Protein AF-A0A0S3TZ75-F1 (afdb_monomer_lite)

Secondary structure (DSSP, 8-state):
-----SGGG-TT--TTSTTHHHHHIIIIIT----S-TTS---TTSPPPHHHHHHHHHHHHHHHHHHHHHHH--

Structure (mmCIF, N/CA/C/O backbone):
data_AF-A0A0S3TZ75-F1
#
_entry.id   AF-A0A0S3TZ75-F1
#
loop_
_atom_site.group_PDB
_atom_site.id
_atom_site.type_symbol
_atom_site.label_atom_id
_atom_site.label_alt_id
_atom_site.label_comp_id
_atom_site.label_asym_id
_atom_site.label_entity_id
_atom_site.label_seq_id
_atom_site.pdbx_PDB_ins_code
_atom_site.Cartn_x
_atom_site.Cartn_y
_atom_site.Cartn_z
_atom_site.occupancy
_atom_site.B_iso_or_equiv
_atom_site.auth_seq_id
_atom_site.auth_comp_id
_atom_site.auth_asym_id
_atom_site.auth_atom_id
_atom_site.pdbx_PDB_model_num
ATOM 1 N N . MET A 1 1 ? 7.892 -13.947 4.081 1.00 50.69 1 MET A N 1
ATOM 2 C CA . MET A 1 1 ? 6.864 -12.914 3.852 1.00 50.69 1 MET A CA 1
ATOM 3 C C . MET A 1 1 ? 7.475 -11.594 4.263 1.00 50.69 1 MET A C 1
ATOM 5 O O . MET A 1 1 ? 7.811 -11.438 5.429 1.00 50.69 1 MET A O 1
ATOM 9 N N . THR A 1 2 ? 7.745 -10.719 3.303 1.00 60.12 2 THR A N 1
ATOM 10 C CA . THR A 1 2 ? 8.343 -9.404 3.552 1.00 60.12 2 THR A CA 1
ATOM 11 C C . THR A 1 2 ? 7.239 -8.495 4.081 1.00 60.12 2 THR A C 1
ATOM 13 O O . THR A 1 2 ? 6.261 -8.265 3.377 1.00 60.12 2 THR A O 1
ATOM 16 N N . ASN A 1 3 ? 7.337 -8.047 5.332 1.00 79.50 3 ASN A N 1
ATOM 17 C CA . ASN A 1 3 ? 6.377 -7.097 5.888 1.00 79.50 3 ASN A CA 1
ATOM 18 C C . ASN A 1 3 ? 6.830 -5.680 5.518 1.00 79.50 3 ASN A C 1
ATOM 20 O O . ASN A 1 3 ? 7.854 -5.224 6.028 1.00 79.50 3 ASN A O 1
ATOM 24 N N . ILE A 1 4 ? 6.115 -5.023 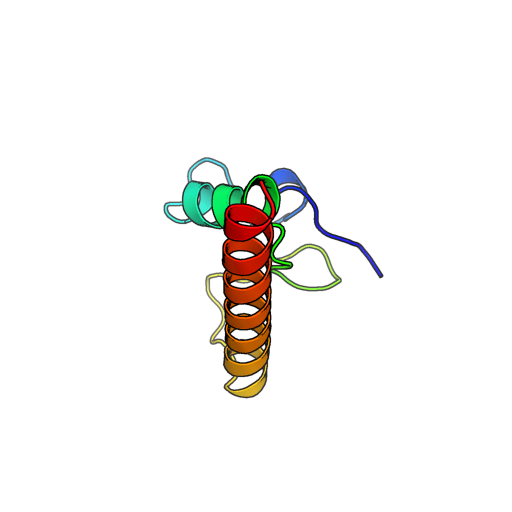4.603 1.00 87.44 4 ILE A N 1
ATOM 25 C CA . ILE A 1 4 ? 6.422 -3.656 4.165 1.00 87.44 4 ILE A CA 1
ATOM 26 C C . ILE A 1 4 ? 5.889 -2.687 5.224 1.00 87.44 4 ILE A C 1
ATOM 28 O O . ILE A 1 4 ? 4.683 -2.577 5.422 1.00 87.44 4 ILE A O 1
ATOM 32 N N . THR A 1 5 ? 6.796 -2.003 5.916 1.00 91.69 5 THR A N 1
ATOM 33 C CA . THR A 1 5 ? 6.509 -1.053 7.002 1.00 91.69 5 THR A CA 1
ATOM 34 C C . THR A 1 5 ? 6.940 0.378 6.681 1.00 91.69 5 THR A C 1
ATOM 36 O O . THR A 1 5 ? 6.734 1.270 7.497 1.00 91.69 5 THR A O 1
ATOM 39 N N . SER A 1 6 ? 7.555 0.621 5.520 1.00 94.19 6 SER A N 1
ATOM 40 C CA . SER A 1 6 ? 7.847 1.967 5.014 1.00 94.19 6 SER A CA 1
ATOM 41 C C . SER A 1 6 ? 7.721 2.009 3.497 1.00 94.19 6 SER A C 1
ATOM 43 O O . SER A 1 6 ? 8.101 1.058 2.813 1.00 94.19 6 SER A O 1
ATOM 45 N N . VAL A 1 7 ? 7.272 3.149 2.962 1.00 95.94 7 VAL A N 1
ATOM 46 C CA . VAL A 1 7 ? 7.221 3.393 1.509 1.00 95.94 7 VAL A CA 1
ATOM 47 C C . VAL A 1 7 ? 8.601 3.260 0.856 1.00 95.94 7 VAL A C 1
ATOM 49 O O . VAL A 1 7 ? 8.705 2.879 -0.302 1.00 95.94 7 VAL A O 1
ATOM 52 N N . SER A 1 8 ? 9.675 3.501 1.614 1.00 94.44 8 SER A N 1
ATOM 53 C CA . SER A 1 8 ? 11.056 3.369 1.133 1.00 94.44 8 SER A CA 1
ATOM 54 C C . SER A 1 8 ? 11.471 1.932 0.790 1.00 94.44 8 SER A C 1
ATOM 56 O O . SER A 1 8 ? 12.475 1.734 0.111 1.00 94.44 8 SER A O 1
ATOM 58 N N . GLN A 1 9 ? 10.714 0.928 1.247 1.00 94.69 9 GLN A N 1
ATOM 59 C CA . GLN A 1 9 ? 10.952 -0.483 0.931 1.00 94.69 9 GLN A CA 1
ATOM 60 C C . GLN A 1 9 ? 10.344 -0.900 -0.418 1.00 94.69 9 GLN A C 1
ATOM 62 O O . GLN A 1 9 ? 10.633 -1.998 -0.892 1.00 94.69 9 GLN A O 1
ATOM 67 N N . LEU A 1 10 ? 9.522 -0.043 -1.036 1.00 96.25 10 LEU A N 1
ATOM 68 C CA . LEU A 1 10 ? 8.974 -0.256 -2.372 1.00 96.25 10 LEU A CA 1
ATOM 69 C C . LEU A 1 10 ? 10.003 0.181 -3.422 1.00 96.25 10 LEU A C 1
ATOM 71 O O . LEU A 1 10 ? 10.368 1.350 -3.522 1.00 96.25 10 LEU A O 1
ATOM 75 N N . THR A 1 11 ? 10.485 -0.779 -4.203 1.00 96.56 11 THR A N 1
ATOM 76 C CA . THR A 1 11 ? 11.603 -0.607 -5.146 1.00 96.56 11 THR A CA 1
ATOM 77 C C . THR A 1 11 ? 11.252 0.223 -6.382 1.00 96.56 11 THR A C 1
ATOM 79 O O . THR A 1 11 ? 12.136 0.803 -7.014 1.00 96.56 11 THR A O 1
ATOM 82 N N . ASP A 1 12 ? 9.969 0.299 -6.722 1.00 96.94 12 ASP A N 1
ATOM 83 C CA . ASP A 1 12 ? 9.416 0.984 -7.890 1.00 96.94 12 ASP A CA 1
ATOM 84 C C . ASP A 1 12 ? 8.707 2.303 -7.540 1.00 96.94 12 ASP A C 1
ATOM 86 O O . ASP A 1 12 ? 8.078 2.911 -8.405 1.00 96.94 12 ASP A O 1
ATOM 90 N N . VAL A 1 13 ? 8.838 2.771 -6.295 1.00 97.19 13 VAL A N 1
ATOM 91 C CA . VAL A 1 13 ? 8.240 4.017 -5.807 1.00 97.19 13 VAL A CA 1
ATOM 92 C C . VAL A 1 13 ? 9.331 5.038 -5.502 1.00 97.19 13 VAL A C 1
ATOM 94 O O . VAL A 1 13 ? 10.250 4.792 -4.722 1.00 97.19 13 VAL A O 1
ATOM 97 N N . LYS A 1 14 ? 9.230 6.222 -6.105 1.00 97.19 14 LYS A N 1
ATOM 98 C CA . LYS A 1 14 ? 10.192 7.317 -5.935 1.00 97.19 14 LYS A CA 1
ATOM 99 C C . LYS A 1 14 ? 9.574 8.460 -5.130 1.00 97.19 14 LYS A C 1
ATOM 101 O O . LYS A 1 14 ? 8.398 8.759 -5.319 1.00 97.19 14 LYS A O 1
ATOM 106 N N . PRO A 1 15 ? 10.364 9.206 -4.331 1.00 97.00 15 PRO A N 1
ATOM 107 C CA . PRO A 1 15 ? 9.887 10.410 -3.634 1.00 97.00 15 PRO A CA 1
ATOM 108 C C . PRO A 1 15 ? 9.263 11.485 -4.538 1.00 97.00 15 PRO A C 1
ATOM 110 O O . PRO A 1 15 ? 8.545 12.358 -4.059 1.00 97.00 15 PRO A O 1
ATOM 113 N N . THR A 1 16 ? 9.562 11.447 -5.839 1.00 97.38 16 THR A N 1
ATOM 114 C CA . THR A 1 16 ? 9.022 12.357 -6.856 1.00 97.38 16 THR A CA 1
ATOM 115 C C . THR A 1 16 ? 7.671 11.924 -7.420 1.00 97.38 16 THR A C 1
ATOM 117 O O . THR A 1 16 ? 7.049 12.708 -8.134 1.00 97.38 16 THR A O 1
ATOM 120 N N . ASP A 1 17 ? 7.226 10.695 -7.153 1.00 97.25 17 ASP A N 1
ATOM 121 C CA . ASP A 1 17 ? 5.956 10.192 -7.666 1.00 97.25 17 ASP A CA 1
ATOM 122 C C . ASP A 1 17 ? 4.786 10.891 -6.966 1.00 97.25 17 ASP A C 1
ATOM 124 O O . ASP A 1 17 ? 4.810 11.139 -5.758 1.00 97.25 17 ASP A O 1
ATOM 128 N N . CYS A 1 18 ? 3.725 11.197 -7.716 1.00 96.81 18 CYS A N 1
ATOM 129 C CA . CYS A 1 18 ? 2.576 11.938 -7.188 1.00 96.81 18 CYS A CA 1
ATOM 130 C C . CYS A 1 18 ? 1.852 11.207 -6.044 1.00 96.81 18 CYS A C 1
ATOM 132 O O . CYS A 1 1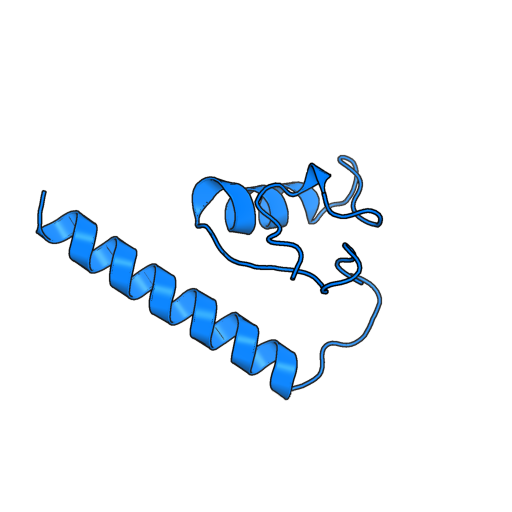8 ? 1.303 11.863 -5.166 1.00 96.81 18 CYS A O 1
ATOM 134 N N . TYR A 1 19 ? 1.904 9.873 -6.026 1.00 95.75 19 TYR A N 1
ATOM 135 C CA . TYR A 1 19 ? 1.288 9.004 -5.018 1.00 95.75 19 TYR A CA 1
ATOM 136 C C . TYR A 1 19 ? 2.208 8.683 -3.829 1.00 95.75 19 TYR A C 1
ATOM 138 O O . TYR A 1 19 ? 1.791 7.989 -2.902 1.00 95.75 19 TYR A O 1
ATOM 146 N N . PHE A 1 20 ? 3.458 9.165 -3.820 1.00 97.56 20 PHE A N 1
ATOM 147 C CA . PHE A 1 20 ? 4.433 8.818 -2.779 1.00 97.56 20 PHE A CA 1
ATOM 148 C C . PHE A 1 20 ? 3.920 9.137 -1.370 1.00 97.56 20 PHE A C 1
ATOM 150 O O . PHE A 1 20 ? 4.005 8.311 -0.464 1.00 97.56 20 PHE A O 1
ATOM 157 N N . LYS A 1 21 ? 3.357 10.338 -1.188 1.00 97.44 21 LYS A N 1
ATOM 158 C CA . LYS A 1 21 ? 2.857 10.801 0.116 1.00 97.44 21 LYS A CA 1
ATOM 159 C C . LYS A 1 21 ? 1.656 9.996 0.598 1.00 97.44 21 LYS A C 1
ATOM 161 O O . LYS A 1 21 ? 1.529 9.752 1.797 1.00 97.44 21 LYS A O 1
ATOM 166 N N . ASP A 1 22 ? 0.801 9.574 -0.326 1.00 96.31 22 ASP A N 1
ATOM 167 C CA . ASP A 1 22 ? -0.370 8.769 0.004 1.00 96.31 22 ASP A CA 1
ATOM 168 C C . ASP A 1 22 ? 0.069 7.381 0.469 1.00 96.31 22 ASP A C 1
ATOM 170 O O . ASP A 1 22 ? -0.337 6.945 1.545 1.00 96.31 22 ASP A O 1
ATOM 174 N N . LEU A 1 23 ? 0.991 6.737 -0.257 1.00 96.44 23 LEU A N 1
ATOM 175 C CA . LEU A 1 23 ? 1.575 5.457 0.155 1.00 96.44 23 LEU A CA 1
ATOM 176 C C . LEU A 1 23 ? 2.311 5.557 1.489 1.00 96.44 23 LEU A C 1
ATOM 178 O O . LEU A 1 23 ? 2.138 4.693 2.346 1.00 96.44 23 LEU A O 1
ATOM 182 N N . GLN A 1 24 ? 3.079 6.628 1.697 1.00 97.31 24 GLN A N 1
ATOM 183 C CA . GLN A 1 24 ? 3.742 6.875 2.972 1.00 97.31 24 GLN A CA 1
ATOM 184 C C . GLN A 1 24 ? 2.734 6.926 4.123 1.00 97.31 24 GLN A C 1
ATOM 186 O O . GLN A 1 24 ? 2.918 6.263 5.139 1.00 97.31 24 GLN A O 1
ATOM 191 N N . SER A 1 25 ? 1.648 7.681 3.958 1.00 96.38 25 SER A N 1
ATOM 192 C CA . SER A 1 25 ? 0.599 7.798 4.970 1.00 96.38 25 SER A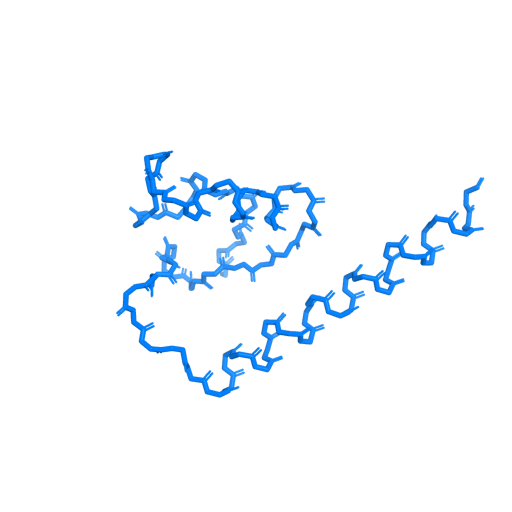 CA 1
ATOM 193 C C . SER A 1 25 ? -0.098 6.455 5.222 1.00 96.38 25 SER A C 1
ATOM 195 O O . SER A 1 25 ? -0.266 6.052 6.372 1.00 96.38 25 SER A O 1
ATOM 197 N N . LEU A 1 26 ? -0.463 5.724 4.166 1.00 94.81 26 LEU A N 1
ATOM 198 C CA . LEU A 1 26 ? -1.106 4.415 4.296 1.00 94.81 26 LEU A CA 1
ATOM 199 C C . LEU A 1 26 ? -0.230 3.430 5.078 1.00 94.81 26 LEU A C 1
ATOM 201 O O . LEU A 1 26 ? -0.716 2.816 6.025 1.00 94.81 26 LEU A O 1
ATOM 205 N N . ILE A 1 27 ? 1.055 3.335 4.739 1.00 95.12 27 ILE A N 1
ATOM 206 C CA . ILE A 1 27 ? 1.980 2.373 5.349 1.00 95.12 27 ILE A CA 1
ATOM 207 C C . ILE A 1 27 ? 2.395 2.817 6.750 1.00 95.12 27 ILE A C 1
ATOM 209 O O . ILE A 1 27 ? 2.202 2.095 7.722 1.00 95.12 27 ILE A O 1
ATOM 213 N N . GLU A 1 28 ? 2.976 4.008 6.867 1.00 95.75 28 GLU A N 1
ATOM 214 C CA . GLU A 1 28 ? 3.702 4.412 8.075 1.00 95.75 28 GLU A CA 1
ATOM 215 C C . GLU A 1 28 ? 2.765 4.966 9.148 1.00 95.75 28 GLU A C 1
ATOM 217 O O . GLU A 1 28 ? 2.998 4.765 10.338 1.00 95.75 28 GLU A O 1
ATOM 222 N N . ARG A 1 29 ? 1.691 5.656 8.745 1.00 93.88 29 ARG A N 1
ATOM 223 C CA . ARG A 1 29 ? 0.734 6.254 9.686 1.00 93.88 29 ARG A CA 1
ATOM 224 C C . ARG A 1 29 ? -0.432 5.324 9.983 1.00 93.88 29 ARG A C 1
ATOM 226 O O . ARG A 1 29 ? -0.827 5.203 11.141 1.00 93.88 29 ARG A O 1
ATOM 233 N N . TYR A 1 30 ? -1.009 4.707 8.956 1.00 92.31 30 TYR A N 1
ATOM 234 C CA . TYR A 1 30 ? -2.186 3.860 9.133 1.00 92.31 30 TYR A CA 1
ATOM 235 C C . TYR A 1 30 ? -1.851 2.376 9.270 1.00 92.31 30 TYR A C 1
ATOM 237 O O . TYR A 1 30 ? -2.695 1.637 9.767 1.00 92.31 30 TYR A O 1
ATOM 245 N N . GLY A 1 31 ? -0.635 1.938 8.939 1.00 92.00 31 GLY A N 1
ATOM 246 C CA . GLY A 1 31 ? -0.240 0.535 9.078 1.00 92.00 31 GLY A CA 1
ATOM 247 C C . GLY A 1 31 ? -0.869 -0.384 8.031 1.00 92.00 31 GLY A C 1
ATOM 248 O O . GLY A 1 31 ? -0.995 -1.581 8.281 1.00 92.00 31 GLY A O 1
ATOM 249 N N . LEU A 1 32 ? -1.300 0.153 6.885 1.00 93.12 32 LEU A N 1
ATOM 250 C CA . LEU A 1 32 ? -1.802 -0.656 5.779 1.00 93.12 32 LEU A CA 1
ATOM 251 C C . LEU A 1 32 ? -0.646 -1.325 5.037 1.00 93.12 32 LEU A C 1
ATOM 253 O O . LEU A 1 32 ? 0.380 -0.709 4.748 1.00 93.12 32 LEU A O 1
ATOM 257 N N . SER A 1 33 ? -0.856 -2.585 4.671 1.00 90.12 33 SER A N 1
ATOM 258 C CA . SER A 1 33 ? 0.071 -3.338 3.839 1.00 90.12 33 SER A CA 1
ATOM 259 C C . SER A 1 33 ? -0.302 -3.130 2.377 1.00 90.12 33 SER A C 1
ATOM 261 O O . SER A 1 33 ? -1.326 -3.614 1.899 1.00 90.12 33 SER A O 1
ATOM 263 N N . VAL A 1 34 ? 0.538 -2.383 1.670 1.00 89.69 34 VAL A N 1
ATOM 264 C CA . VAL A 1 34 ? 0.375 -2.071 0.247 1.00 89.69 34 VAL A CA 1
ATOM 265 C C . VAL A 1 34 ? 1.584 -2.572 -0.525 1.00 89.69 34 VAL A C 1
ATOM 267 O O . VAL A 1 34 ? 2.707 -2.568 -0.020 1.00 89.69 34 VAL A O 1
ATOM 270 N N . GLY A 1 35 ? 1.338 -2.971 -1.769 1.00 91.00 35 GLY A N 1
ATOM 271 C CA . GLY A 1 35 ? 2.343 -3.561 -2.639 1.00 91.00 35 GLY A CA 1
ATOM 272 C C . GLY A 1 35 ? 2.374 -5.085 -2.578 1.00 91.00 35 GLY A C 1
ATOM 273 O O . GLY A 1 35 ? 1.515 -5.740 -1.987 1.00 91.00 35 GLY A O 1
ATOM 274 N N . TYR A 1 36 ? 3.367 -5.646 -3.249 1.00 92.31 36 TYR A N 1
ATOM 275 C CA . TYR A 1 36 ? 3.498 -7.065 -3.531 1.00 92.31 36 TYR A CA 1
ATOM 276 C C . TYR A 1 36 ? 4.666 -7.676 -2.740 1.00 92.31 36 TYR A C 1
ATOM 278 O O . TYR A 1 36 ? 5.577 -6.962 -2.312 1.00 92.31 36 TYR A O 1
ATOM 286 N N . PRO A 1 37 ? 4.694 -9.011 -2.549 1.00 90.75 37 PRO A N 1
ATOM 287 C CA . PRO A 1 37 ? 5.743 -9.683 -1.771 1.00 90.75 37 PRO A C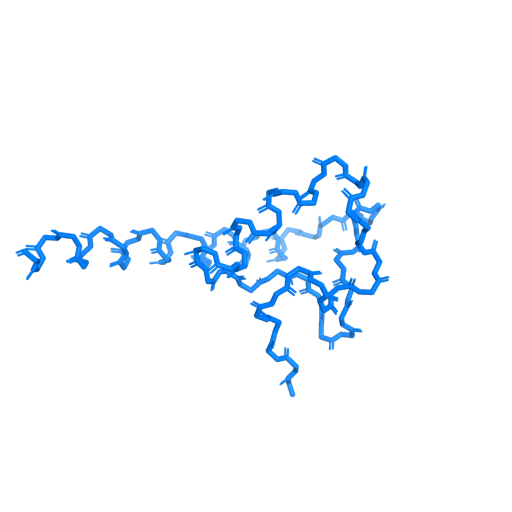A 1
ATOM 288 C C . PRO A 1 37 ? 7.174 -9.483 -2.291 1.00 90.75 37 PRO A C 1
ATOM 290 O O . PRO A 1 37 ? 8.130 -9.686 -1.539 1.00 90.75 37 PRO A O 1
ATOM 293 N N . ASP A 1 38 ? 7.314 -9.108 -3.564 1.00 92.94 38 ASP A N 1
ATOM 294 C CA . ASP A 1 38 ? 8.578 -8.778 -4.227 1.00 92.94 38 ASP A CA 1
ATOM 295 C C . ASP A 1 38 ? 9.078 -7.352 -3.925 1.00 92.94 38 ASP A C 1
ATOM 297 O O . ASP A 1 38 ? 10.147 -6.971 -4.396 1.00 92.94 38 ASP A O 1
ATOM 301 N N . GLY A 1 39 ? 8.343 -6.575 -3.122 1.00 93.50 39 GLY A N 1
ATOM 302 C CA . GLY A 1 39 ? 8.702 -5.201 -2.779 1.00 93.50 39 GLY A CA 1
ATOM 303 C C . GLY A 1 39 ? 8.377 -4.199 -3.885 1.00 93.50 39 GLY A C 1
ATOM 304 O O . GLY A 1 39 ? 9.088 -3.206 -4.026 1.00 93.50 39 GLY A O 1
ATOM 305 N N . THR A 1 40 ? 7.344 -4.454 -4.690 1.00 95.38 40 THR A N 1
ATOM 306 C CA . THR A 1 40 ? 6.841 -3.520 -5.714 1.00 95.38 40 THR A CA 1
ATOM 307 C C . THR A 1 40 ? 5.441 -3.005 -5.374 1.00 95.38 40 THR A C 1
ATOM 309 O O . THR A 1 40 ? 4.705 -3.652 -4.633 1.00 95.38 40 THR A O 1
ATOM 312 N N . PHE A 1 41 ? 5.047 -1.848 -5.902 1.00 94.94 41 PHE A N 1
ATOM 313 C CA . PHE A 1 41 ? 3.689 -1.297 -5.816 1.00 94.94 41 PHE A CA 1
ATOM 314 C C . PHE A 1 41 ? 2.902 -1.466 -7.122 1.00 94.94 41 PHE A C 1
ATOM 316 O O . PHE A 1 41 ? 1.689 -1.656 -7.088 1.00 94.94 41 PHE A O 1
ATOM 323 N N . ARG A 1 42 ? 3.594 -1.444 -8.267 1.00 95.81 42 ARG A N 1
ATOM 324 C CA . ARG A 1 42 ? 3.057 -1.636 -9.623 1.00 95.81 42 ARG A CA 1
ATOM 325 C C . ARG A 1 42 ? 1.976 -0.623 -10.009 1.00 95.81 42 ARG A C 1
ATOM 327 O O . ARG A 1 42 ? 0.939 -0.983 -10.554 1.00 95.81 42 ARG A O 1
ATOM 334 N N . ALA A 1 43 ? 2.248 0.668 -9.796 1.00 94.31 43 ALA A N 1
ATOM 335 C CA . ALA A 1 43 ? 1.302 1.766 -10.059 1.00 94.31 43 ALA A CA 1
ATOM 336 C C . ALA A 1 43 ? 0.725 1.809 -11.491 1.00 94.31 43 ALA A C 1
ATOM 338 O O . ALA A 1 43 ? -0.358 2.347 -11.703 1.00 94.31 43 ALA A O 1
ATOM 339 N N . ASN A 1 44 ? 1.459 1.279 -12.475 1.00 94.88 44 ASN A N 1
ATOM 340 C CA . ASN A 1 44 ? 1.064 1.283 -13.887 1.00 94.88 44 ASN A CA 1
ATOM 341 C C . ASN A 1 44 ? 0.375 -0.018 -14.332 1.00 94.88 44 ASN A C 1
ATOM 343 O O . ASN A 1 44 ? 0.017 -0.141 -15.504 1.00 94.88 44 ASN A O 1
ATOM 347 N N . GLU A 1 45 ? 0.212 -0.994 -13.436 1.00 94.94 45 GLU A N 1
ATOM 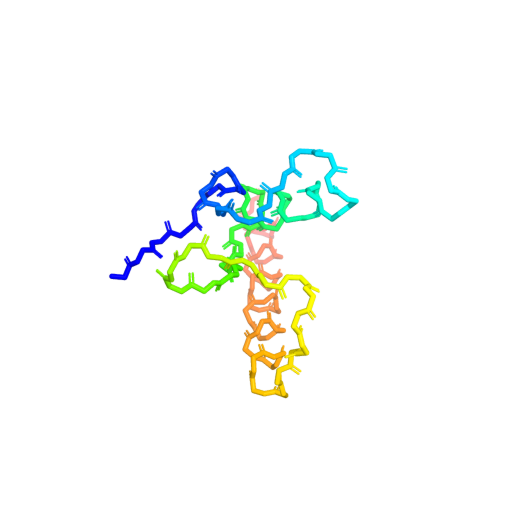348 C CA . GLU A 1 45 ? -0.490 -2.240 -13.734 1.00 94.94 45 GLU A CA 1
ATOM 349 C C . GLU A 1 45 ? -1.964 -2.151 -13.320 1.00 94.94 45 GLU A C 1
ATOM 351 O O . GLU A 1 45 ? -2.299 -1.534 -12.305 1.00 94.94 45 GLU A O 1
ATOM 356 N N . PRO A 1 46 ? -2.880 -2.753 -14.100 1.00 95.06 46 PRO A N 1
ATOM 357 C CA . PRO A 1 46 ? -4.276 -2.812 -13.712 1.00 95.06 46 PRO A CA 1
ATOM 358 C C . PRO A 1 46 ? -4.439 -3.662 -12.451 1.00 95.06 46 PRO A C 1
ATOM 360 O O . PRO A 1 46 ? -3.965 -4.793 -12.377 1.00 95.06 46 PRO A O 1
ATOM 363 N N . LEU A 1 47 ? -5.187 -3.131 -11.490 1.00 93.88 47 LEU A N 1
ATOM 364 C CA . LEU A 1 47 ? -5.549 -3.844 -10.274 1.00 93.88 47 LEU A CA 1
ATOM 365 C C . LEU A 1 47 ? -6.653 -4.869 -10.567 1.00 93.88 47 LEU A C 1
ATOM 367 O O . LEU A 1 47 ? -7.691 -4.528 -11.147 1.00 93.88 47 LEU A O 1
ATOM 371 N N . SER A 1 48 ? -6.480 -6.119 -10.137 1.00 96.19 48 SER A N 1
ATOM 372 C CA . SER A 1 48 ? -7.556 -7.107 -10.216 1.00 96.19 48 SER A CA 1
ATOM 373 C C . SER A 1 48 ? -8.663 -6.800 -9.202 1.00 96.19 48 SER A C 1
ATOM 375 O O . SER A 1 48 ? -8.450 -6.194 -8.150 1.00 96.19 48 SER A O 1
ATOM 377 N N . ARG A 1 49 ? -9.882 -7.286 -9.472 1.00 97.06 49 ARG A N 1
ATOM 378 C CA . ARG A 1 49 ? -11.003 -7.150 -8.522 1.00 97.06 49 ARG A CA 1
ATOM 379 C C . ARG A 1 49 ? -10.692 -7.776 -7.159 1.00 97.06 49 ARG A C 1
ATOM 381 O O . ARG A 1 49 ? -11.144 -7.255 -6.147 1.00 97.06 49 ARG A O 1
ATOM 388 N N . ALA A 1 50 ? -9.960 -8.890 -7.138 1.00 96.50 50 ALA A N 1
ATOM 389 C CA . ALA A 1 50 ? -9.612 -9.582 -5.901 1.00 96.50 50 ALA A CA 1
ATOM 390 C C . ALA A 1 50 ? -8.625 -8.762 -5.059 1.00 96.50 50 ALA A C 1
ATOM 392 O O . ALA A 1 50 ? -8.834 -8.603 -3.859 1.00 96.50 50 ALA A O 1
ATOM 393 N N . GLU A 1 51 ? -7.605 -8.181 -5.694 1.00 93.94 51 GLU A N 1
ATOM 394 C CA . GLU A 1 51 ? -6.644 -7.302 -5.019 1.00 93.94 51 GLU A CA 1
ATOM 395 C C . GLU A 1 51 ? -7.328 -6.038 -4.492 1.00 93.94 51 GLU A C 1
ATOM 397 O O . GLU A 1 51 ? -7.132 -5.679 -3.334 1.00 93.94 51 GLU A O 1
ATOM 402 N N . ALA A 1 52 ? -8.208 -5.419 -5.288 1.00 94.06 52 ALA A N 1
ATOM 403 C CA . ALA A 1 52 ? -8.982 -4.254 -4.860 1.00 94.06 52 ALA A CA 1
ATOM 404 C C . ALA A 1 52 ? -9.836 -4.541 -3.614 1.00 94.06 52 ALA A C 1
ATOM 406 O O . ALA A 1 52 ? -9.835 -3.755 -2.668 1.00 94.06 52 ALA A O 1
ATOM 407 N N . VAL A 1 53 ? -10.540 -5.679 -3.590 1.00 96.88 53 VAL A N 1
ATOM 408 C CA . VAL A 1 53 ? -11.351 -6.092 -2.432 1.00 96.88 53 VAL A CA 1
ATOM 409 C C . VAL A 1 53 ? -10.470 -6.391 -1.219 1.00 96.88 53 VAL A C 1
ATOM 411 O O . VAL A 1 53 ? -10.826 -6.003 -0.110 1.00 96.88 53 VAL A O 1
ATOM 414 N N . SER A 1 54 ? -9.313 -7.029 -1.410 1.00 93.88 54 SER A N 1
ATOM 415 C CA . SER A 1 54 ? -8.370 -7.295 -0.319 1.00 93.88 54 SER A CA 1
ATOM 416 C C . SER A 1 54 ? -7.869 -6.001 0.327 1.00 93.88 54 SER A C 1
ATOM 418 O O . SER A 1 54 ? -7.843 -5.897 1.552 1.00 93.88 54 SER A O 1
ATOM 420 N N . LEU A 1 55 ? -7.504 -5.008 -0.489 1.00 92.12 55 LEU A N 1
ATOM 421 C CA . LEU A 1 55 ? -7.027 -3.707 -0.018 1.00 92.12 55 LEU A CA 1
ATOM 422 C C . LEU A 1 55 ? -8.135 -2.933 0.707 1.00 92.12 55 LEU A C 1
ATOM 424 O O . LEU A 1 55 ? -7.900 -2.355 1.767 1.00 92.12 55 LEU A O 1
ATOM 428 N N . LEU A 1 56 ? -9.355 -2.960 0.161 1.00 95.19 56 LEU A N 1
ATOM 429 C CA . LEU A 1 56 ? -10.512 -2.300 0.763 1.00 95.19 56 LEU A CA 1
ATOM 430 C C . LEU A 1 56 ? -10.881 -2.916 2.116 1.00 95.19 56 LEU A C 1
ATOM 432 O O . LEU A 1 56 ? -11.104 -2.176 3.069 1.00 95.19 56 LEU A O 1
ATOM 436 N N . ASN A 1 57 ? -10.918 -4.247 2.215 1.00 95.69 57 ASN A N 1
ATOM 437 C CA . ASN A 1 57 ? -11.217 -4.930 3.473 1.00 95.69 57 ASN A CA 1
ATOM 438 C C . ASN A 1 57 ? -10.181 -4.584 4.545 1.00 95.69 57 ASN A C 1
ATOM 440 O O . ASN A 1 57 ? -10.555 -4.185 5.641 1.00 95.69 57 ASN A O 1
ATOM 444 N N . GLN A 1 58 ? -8.890 -4.624 4.200 1.00 94.00 58 GLN A N 1
ATOM 445 C CA . GLN A 1 58 ? -7.828 -4.230 5.126 1.00 94.00 58 GLN A CA 1
ATOM 446 C C . GLN A 1 58 ? -7.978 -2.775 5.597 1.00 94.00 58 GLN A C 1
ATOM 448 O O . GLN A 1 58 ? -7.788 -2.481 6.777 1.00 94.00 58 GLN A O 1
ATOM 453 N N . ALA A 1 59 ? -8.325 -1.856 4.692 1.00 94.31 59 ALA A N 1
ATOM 454 C CA . ALA A 1 59 ? -8.551 -0.461 5.047 1.00 94.31 59 ALA A CA 1
ATOM 455 C C . ALA A 1 59 ? -9.748 -0.293 5.995 1.00 94.31 59 ALA A C 1
ATOM 457 O O . ALA A 1 59 ? -9.659 0.462 6.963 1.00 94.31 59 ALA A O 1
ATOM 458 N N . LEU A 1 60 ? -10.852 -0.997 5.732 1.00 96.06 60 LEU A N 1
ATOM 459 C CA . LEU A 1 60 ? -12.050 -0.961 6.571 1.00 96.06 60 LEU A CA 1
ATOM 460 C C . LEU A 1 60 ? -11.771 -1.511 7.971 1.00 96.06 60 LEU A C 1
ATOM 462 O O . LEU A 1 60 ? -12.090 -0.835 8.947 1.00 96.06 60 LEU A O 1
ATOM 466 N N . ASP A 1 61 ? -11.116 -2.669 8.071 1.00 95.56 61 ASP A N 1
ATOM 467 C CA . ASP A 1 61 ? -10.726 -3.261 9.354 1.00 95.56 61 ASP A CA 1
ATOM 468 C C . ASP A 1 61 ? -9.863 -2.282 10.157 1.00 95.56 61 ASP A C 1
ATOM 470 O O . ASP A 1 61 ? -10.132 -2.009 11.329 1.00 95.56 61 ASP A O 1
ATOM 474 N N . ARG A 1 62 ? -8.886 -1.647 9.498 1.00 94.88 62 ARG A 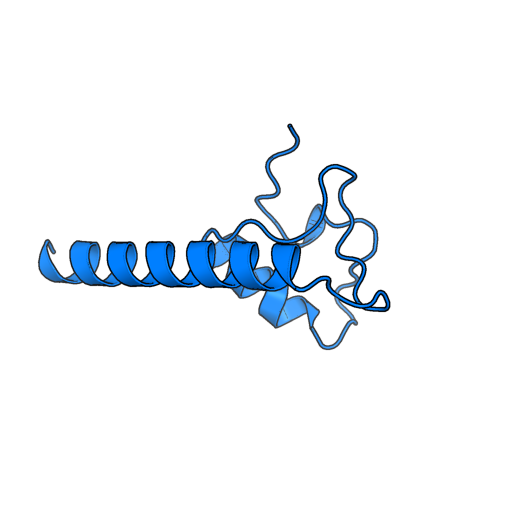N 1
ATOM 475 C CA . ARG A 1 62 ? -7.999 -0.692 10.161 1.00 94.88 62 ARG A CA 1
ATOM 476 C C . ARG A 1 62 ? -8.721 0.560 10.657 1.00 94.88 62 ARG A C 1
ATOM 478 O O . ARG A 1 62 ? -8.403 1.073 11.730 1.00 94.88 62 ARG A O 1
ATOM 485 N N . VAL A 1 63 ? -9.684 1.069 9.893 1.00 94.88 63 VAL A N 1
ATOM 486 C CA . VAL A 1 63 ? -10.516 2.206 10.314 1.00 94.88 63 VAL A CA 1
ATOM 487 C C . VAL A 1 63 ? -11.331 1.842 11.553 1.00 94.88 63 VAL A C 1
ATOM 489 O O . VAL A 1 63 ? -11.370 2.628 12.498 1.00 94.88 63 VAL A O 1
ATOM 492 N N . LEU A 1 64 ? -11.938 0.654 11.580 1.00 95.44 64 LEU A N 1
ATOM 493 C CA . LEU A 1 64 ? -12.720 0.189 12.727 1.00 95.44 64 LEU A CA 1
ATOM 494 C C . LEU A 1 64 ? -11.856 0.057 13.990 1.00 95.44 64 LEU A C 1
ATOM 496 O O . LEU A 1 64 ? -12.267 0.502 15.060 1.00 95.44 64 LEU A O 1
ATOM 500 N N . GLU A 1 65 ? -10.639 -0.477 13.865 1.00 94.69 65 GLU A N 1
ATOM 501 C CA . GLU A 1 65 ? -9.680 -0.550 14.974 1.00 94.69 65 GLU A CA 1
ATOM 502 C C . GLU A 1 65 ? -9.305 0.830 15.524 1.00 94.69 65 GLU A C 1
ATOM 504 O O . GLU A 1 65 ? -9.240 1.023 16.738 1.00 94.69 65 GLU A O 1
ATOM 509 N N . LEU A 1 66 ? -9.047 1.799 14.641 1.00 92.81 66 LEU A N 1
ATOM 510 C CA . LEU A 1 66 ? -8.688 3.163 15.033 1.00 92.81 66 LEU A CA 1
ATOM 511 C C . LEU A 1 66 ? -9.835 3.873 15.756 1.00 92.81 66 LEU A C 1
ATOM 513 O O . LEU A 1 66 ? -9.587 4.597 16.720 1.00 92.81 66 LEU A O 1
ATOM 517 N N . ILE A 1 67 ? -11.076 3.647 15.317 1.00 95.25 67 ILE A N 1
ATOM 518 C CA . ILE A 1 67 ? -12.270 4.170 15.988 1.00 95.25 67 ILE A CA 1
ATOM 519 C C . ILE A 1 67 ? -12.380 3.568 17.391 1.00 95.25 67 ILE A C 1
ATOM 521 O O . ILE A 1 67 ? -12.427 4.315 18.366 1.00 95.25 67 ILE A O 1
ATOM 525 N N . ALA A 1 68 ? -12.318 2.240 17.515 1.00 95.44 68 ALA A N 1
ATOM 526 C CA . ALA A 1 68 ? -12.407 1.565 18.810 1.00 95.44 68 ALA A CA 1
ATOM 527 C C . ALA A 1 68 ? -11.297 2.004 19.784 1.00 95.44 68 ALA A C 1
ATOM 529 O O . ALA A 1 68 ? -11.551 2.227 20.967 1.00 95.44 68 ALA A O 1
ATOM 530 N N . ALA A 1 69 ? -10.067 2.186 19.291 1.00 92.62 69 ALA A N 1
ATOM 531 C CA . ALA A 1 69 ? -8.953 2.678 20.099 1.00 92.62 69 ALA A CA 1
ATOM 532 C C . ALA A 1 69 ? -9.158 4.124 20.585 1.00 92.62 69 ALA A C 1
ATOM 534 O O . ALA A 1 69 ? -8.686 4.471 21.664 1.00 92.62 69 ALA A O 1
ATOM 535 N N . SER A 1 70 ? -9.855 4.960 19.807 1.00 91.06 70 SER A N 1
ATOM 536 C CA . SER A 1 70 ? -10.151 6.348 20.184 1.00 91.06 70 SER A CA 1
ATOM 537 C C . SER A 1 70 ? -11.222 6.474 21.271 1.00 91.06 70 SER A C 1
ATOM 539 O O . SER A 1 70 ? -11.210 7.448 22.011 1.00 91.06 70 SER A O 1
ATOM 541 N N . GLU A 1 71 ? -12.120 5.492 21.388 1.00 89.62 71 GLU A N 1
ATOM 542 C CA . GLU A 1 71 ? -13.169 5.451 22.419 1.00 89.62 71 GLU A CA 1
ATOM 543 C C . GLU A 1 71 ? -12.670 4.870 23.750 1.00 89.62 71 GLU A C 1
ATOM 545 O O . GLU A 1 71 ? -13.254 5.123 24.802 1.00 89.62 71 GLU A O 1
ATOM 550 N N . ALA A 1 72 ? -11.601 4.071 23.708 1.00 79.81 72 ALA A N 1
ATOM 551 C CA . ALA A 1 72 ? -10.988 3.457 24.884 1.00 79.81 72 ALA A CA 1
ATOM 552 C C . ALA A 1 72 ? -10.007 4.383 25.635 1.00 79.81 72 ALA A C 1
ATOM 554 O O . ALA A 1 72 ? -9.523 3.999 26.703 1.00 79.81 72 ALA A O 1
ATOM 555 N N . ALA A 1 73 ? -9.687 5.551 25.069 1.00 59.41 73 ALA A N 1
ATOM 556 C CA . ALA A 1 73 ? -8.760 6.548 25.611 1.00 59.41 73 ALA A CA 1
ATOM 557 C C . ALA A 1 73 ? -9.502 7.690 26.319 1.00 59.41 73 ALA A C 1
ATOM 559 O O . ALA A 1 73 ? -8.975 8.163 27.353 1.00 59.41 73 ALA A O 1
#

Foldseek 3Di:
DDQDQALVQQPADDPPDPCSVVRRCCRPVQNQGADDPVRHRPPPDDDDPVNVVVRVVSVVVSVVVVVVVVVVD

Sequence (73 aa):
MTNITSVSQLTDVKPTDCYFKDLQSLIERYGLSVGYPDGTFRANEPLSRAEAVSLLNQALDRVLELIAASEAA

pLDDT: mean 92.63, std 8.15, range [50.69, 97.56]

Radius of gyration: 13.28 Å; chains: 1; bounding box: 25×25×40 Å